Protein AF-A0A957P6B8-F1 (afdb_monomer)

Structure (mmCIF, N/CA/C/O backbone):
data_AF-A0A957P6B8-F1
#
_entry.id   AF-A0A957P6B8-F1
#
loop_
_atom_site.group_PDB
_atom_site.id
_atom_site.type_symbol
_atom_site.label_atom_id
_atom_site.label_alt_id
_atom_site.label_comp_id
_atom_site.label_asym_id
_atom_site.label_entity_id
_atom_site.label_seq_id
_atom_site.pdbx_PDB_ins_code
_atom_site.Cartn_x
_atom_site.Cartn_y
_atom_site.Cartn_z
_atom_site.occupancy
_atom_site.B_iso_or_equiv
_atom_site.auth_seq_id
_atom_site.auth_comp_id
_atom_site.auth_asym_id
_atom_site.auth_atom_id
_atom_site.pdbx_PDB_model_num
ATOM 1 N N . VAL A 1 1 ? 14.918 -15.270 -7.606 1.00 53.50 1 VAL A N 1
ATOM 2 C CA . VAL A 1 1 ? 14.374 -14.343 -8.633 1.00 53.50 1 VAL A CA 1
ATOM 3 C C . VAL A 1 1 ? 13.953 -13.046 -7.949 1.00 53.50 1 VAL A C 1
ATOM 5 O O . VAL A 1 1 ? 13.373 -13.121 -6.872 1.00 53.50 1 VAL A O 1
ATOM 8 N N . ARG A 1 2 ? 14.280 -11.862 -8.487 1.00 85.31 2 ARG A N 1
ATOM 9 C CA . ARG A 1 2 ? 13.809 -10.585 -7.910 1.00 85.31 2 ARG A CA 1
ATOM 10 C C . ARG A 1 2 ? 12.312 -10.440 -8.205 1.00 85.31 2 ARG A C 1
ATOM 12 O O . ARG A 1 2 ? 11.933 -10.491 -9.365 1.00 85.31 2 ARG A O 1
ATOM 19 N N . PHE A 1 3 ? 11.477 -10.299 -7.174 1.00 93.56 3 PHE A N 1
ATOM 20 C CA . PHE A 1 3 ? 10.007 -10.308 -7.285 1.00 93.56 3 PHE A CA 1
ATOM 21 C C . PHE A 1 3 ? 9.458 -9.317 -8.319 1.00 93.56 3 PHE A C 1
ATOM 23 O O . PHE A 1 3 ? 8.671 -9.705 -9.172 1.00 93.56 3 PHE A O 1
ATOM 30 N N . ALA A 1 4 ? 9.948 -8.075 -8.305 1.00 94.50 4 ALA A N 1
ATOM 31 C CA . ALA A 1 4 ? 9.550 -7.031 -9.252 1.00 94.50 4 ALA A CA 1
ATOM 32 C C . ALA A 1 4 ? 9.919 -7.326 -10.720 1.00 94.50 4 ALA A C 1
ATOM 34 O O . ALA A 1 4 ? 9.386 -6.681 -11.615 1.00 94.50 4 ALA A O 1
ATOM 35 N N . ASN A 1 5 ? 10.805 -8.295 -10.974 1.00 93.50 5 ASN A N 1
ATOM 36 C CA . ASN A 1 5 ? 11.233 -8.683 -12.322 1.00 93.50 5 ASN A CA 1
ATOM 37 C C . ASN A 1 5 ? 10.446 -9.881 -12.867 1.00 93.50 5 ASN A C 1
ATOM 39 O O . ASN A 1 5 ? 10.787 -10.395 -13.930 1.00 93.50 5 ASN A O 1
ATOM 43 N N . LEU A 1 6 ? 9.438 -10.376 -12.141 1.00 92.88 6 LEU A N 1
ATOM 44 C CA . LEU A 1 6 ? 8.558 -11.408 -12.680 1.00 92.88 6 LEU A CA 1
ATOM 45 C C . LEU A 1 6 ? 7.740 -10.812 -13.841 1.00 92.88 6 LEU A C 1
ATOM 47 O O . LEU A 1 6 ? 7.113 -9.769 -13.644 1.00 92.88 6 LEU A O 1
ATOM 51 N N . PRO A 1 7 ? 7.681 -11.462 -15.021 1.00 91.94 7 PRO A N 1
ATOM 52 C CA . PRO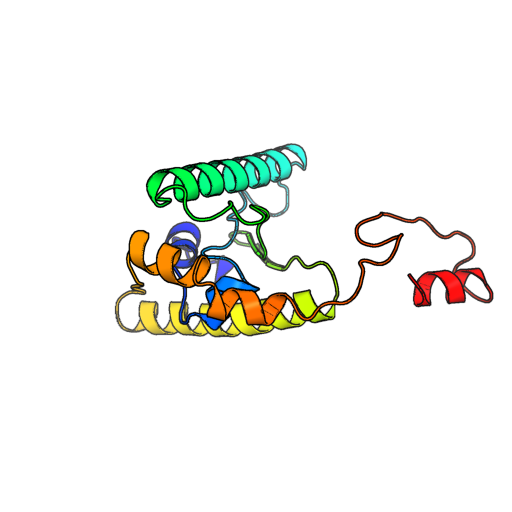 A 1 7 ? 6.908 -10.955 -16.162 1.00 91.94 7 PRO A CA 1
ATOM 53 C C . PRO A 1 7 ? 5.425 -10.733 -15.841 1.00 91.94 7 PRO A C 1
ATOM 55 O O . PRO A 1 7 ? 4.788 -9.845 -16.391 1.00 91.94 7 PRO A O 1
ATOM 58 N N . ASN A 1 8 ? 4.885 -11.525 -14.915 1.00 93.50 8 ASN A N 1
ATOM 59 C CA . ASN A 1 8 ? 3.509 -11.463 -14.440 1.00 93.50 8 ASN A CA 1
ATOM 60 C C . ASN A 1 8 ? 3.381 -10.836 -13.040 1.00 93.50 8 ASN A C 1
ATOM 62 O O . ASN A 1 8 ? 2.398 -11.112 -12.354 1.00 93.50 8 ASN A O 1
ATOM 66 N N . VAL A 1 9 ? 4.349 -10.017 -12.588 1.00 94.81 9 VAL A N 1
ATOM 67 C CA . VAL A 1 9 ? 4.347 -9.468 -11.216 1.00 94.81 9 VAL A CA 1
ATOM 68 C C . VAL A 1 9 ? 3.056 -8.717 -10.885 1.00 94.81 9 VAL A C 1
ATOM 70 O O . VAL A 1 9 ? 2.539 -8.872 -9.784 1.00 94.81 9 VAL A O 1
ATOM 73 N N . ALA A 1 10 ? 2.511 -7.959 -11.841 1.00 94.44 10 ALA A N 1
ATOM 74 C CA . ALA A 1 10 ? 1.276 -7.201 -11.658 1.00 94.44 10 ALA A CA 1
ATOM 75 C C . ALA A 1 10 ? 0.084 -8.108 -11.313 1.00 94.44 10 ALA A C 1
ATOM 77 O O . ALA A 1 10 ? -0.696 -7.785 -10.423 1.00 94.44 10 ALA A O 1
ATOM 78 N N . ASP A 1 11 ? -0.017 -9.268 -11.963 1.00 94.94 11 ASP A N 1
ATOM 79 C CA . ASP A 1 11 ? -1.046 -10.267 -11.680 1.00 94.94 11 ASP A CA 1
ATOM 80 C C . ASP A 1 11 ? -0.765 -10.970 -10.345 1.00 94.94 11 ASP A C 1
ATOM 82 O O . ASP A 1 11 ? -1.565 -10.876 -9.421 1.00 94.94 11 ASP A O 1
ATOM 86 N N . VAL A 1 12 ? 0.399 -11.611 -10.172 1.00 95.12 12 VAL A N 1
ATOM 87 C CA . VAL A 1 12 ? 0.645 -12.424 -8.962 1.00 95.12 12 VAL A CA 1
ATOM 88 C C . VAL A 1 12 ? 0.645 -11.605 -7.672 1.00 95.12 12 VAL A C 1
ATOM 90 O O . VAL A 1 12 ? 0.235 -12.121 -6.634 1.00 95.12 12 VAL A O 1
ATOM 93 N N . ALA A 1 13 ? 1.068 -10.339 -7.720 1.00 94.69 13 ALA A N 1
ATOM 94 C CA . ALA A 1 13 ? 1.080 -9.458 -6.558 1.00 94.69 13 ALA A CA 1
ATOM 95 C C . ALA A 1 13 ? -0.325 -9.004 -6.135 1.00 94.69 13 ALA A C 1
ATOM 97 O O . ALA A 1 13 ? -0.506 -8.628 -4.980 1.00 94.69 13 ALA A O 1
ATOM 98 N N . THR A 1 14 ? -1.305 -9.032 -7.044 1.00 95.31 14 THR A N 1
ATOM 99 C CA . THR A 1 14 ? -2.654 -8.488 -6.818 1.00 95.31 14 THR A CA 1
ATOM 100 C C . THR A 1 14 ? -3.727 -9.558 -6.617 1.00 95.31 14 THR A C 1
ATOM 102 O O . THR A 1 14 ? -4.897 -9.223 -6.463 1.00 95.31 14 THR A O 1
ATOM 105 N N . ARG A 1 15 ? -3.357 -10.844 -6.541 1.00 93.12 15 ARG A N 1
ATOM 106 C CA . ARG A 1 15 ? -4.328 -11.922 -6.276 1.00 93.12 15 ARG A CA 1
ATOM 107 C C . ARG A 1 15 ? -4.899 -11.875 -4.854 1.00 93.12 15 ARG A C 1
ATOM 109 O O . ARG A 1 15 ? -6.080 -12.136 -4.676 1.00 93.12 15 ARG A O 1
ATOM 116 N N . GLY A 1 16 ? -4.094 -11.496 -3.858 1.00 88.69 16 GLY A N 1
ATOM 117 C CA . GLY A 1 16 ? -4.530 -11.388 -2.462 1.00 88.69 16 GLY A CA 1
ATOM 118 C C . GLY A 1 16 ? -3.399 -11.634 -1.460 1.00 88.69 16 GLY A C 1
ATOM 119 O O . GLY A 1 16 ? -2.219 -11.521 -1.798 1.00 88.69 16 GLY A O 1
ATOM 120 N N . LEU A 1 17 ? -3.764 -11.987 -0.224 1.00 87.06 17 LEU A N 1
ATOM 121 C CA . LEU A 1 17 ? -2.867 -12.013 0.939 1.00 87.06 17 LEU A CA 1
ATOM 122 C C . LEU A 1 17 ? -2.803 -13.381 1.622 1.00 87.06 17 LEU A C 1
ATOM 124 O O . LEU A 1 17 ? -3.613 -14.263 1.354 1.00 87.06 17 LEU A O 1
ATOM 128 N N . LEU A 1 18 ? -1.845 -13.522 2.545 1.00 88.62 18 LEU A N 1
ATOM 129 C CA . LEU A 1 18 ? -1.596 -14.757 3.289 1.00 88.62 18 LEU A CA 1
ATOM 130 C C . LEU A 1 18 ? -2.513 -14.929 4.516 1.00 88.62 18 LEU A C 1
ATOM 132 O O . LEU A 1 18 ? -3.005 -16.026 4.755 1.00 88.62 18 LEU A O 1
ATOM 136 N N . THR A 1 19 ? -2.708 -13.882 5.330 1.00 86.31 19 THR A N 1
ATOM 137 C CA . THR A 1 19 ? -3.470 -13.970 6.596 1.00 86.31 19 THR A CA 1
ATOM 138 C C . THR A 1 19 ? -4.256 -12.685 6.899 1.00 86.31 19 THR A C 1
ATOM 140 O O . THR A 1 19 ? -3.933 -11.637 6.337 1.00 86.31 19 THR A O 1
ATOM 143 N N . PRO A 1 20 ? -5.229 -12.715 7.834 1.00 83.12 20 PRO A N 1
ATOM 144 C CA . PRO A 1 20 ? -5.932 -11.515 8.299 1.00 83.12 20 PRO A CA 1
ATOM 145 C C . PRO A 1 20 ? -5.027 -10.374 8.779 1.00 83.12 20 PRO A C 1
ATOM 147 O O . PRO A 1 20 ? -5.239 -9.224 8.410 1.00 83.12 20 PRO A O 1
ATOM 150 N N . ASP A 1 21 ? -3.949 -10.676 9.508 1.00 81.31 21 ASP A N 1
ATOM 151 C CA . ASP A 1 21 ? -3.028 -9.632 9.986 1.00 81.31 21 ASP A CA 1
ATOM 152 C C . ASP A 1 21 ? -2.342 -8.894 8.819 1.00 81.31 21 ASP A C 1
ATOM 154 O O . ASP A 1 21 ? -2.022 -7.710 8.917 1.00 81.31 21 ASP A O 1
ATOM 158 N N . HIS A 1 22 ? -2.189 -9.557 7.664 1.00 88.75 22 HIS A N 1
ATOM 159 C CA . HIS A 1 22 ? -1.667 -8.906 6.468 1.00 88.75 22 HIS A CA 1
ATOM 160 C C . HIS A 1 22 ? -2.647 -7.848 5.943 1.00 88.75 22 HIS A C 1
ATOM 162 O O . HIS A 1 22 ? -2.215 -6.739 5.629 1.00 88.75 22 HIS A O 1
ATOM 168 N N . VAL A 1 23 ? -3.957 -8.130 5.892 1.00 88.62 23 VAL A N 1
ATOM 169 C CA . VAL A 1 23 ? -4.918 -7.209 5.251 1.00 88.62 23 VAL A CA 1
ATOM 170 C C . VAL A 1 23 ? -5.034 -5.895 6.005 1.00 88.62 23 VAL A C 1
ATOM 172 O O . VAL A 1 23 ? -4.989 -4.832 5.389 1.00 88.62 23 VAL A O 1
ATOM 175 N N . ILE A 1 24 ? -5.041 -5.940 7.337 1.00 87.81 24 ILE A N 1
ATOM 176 C CA . ILE A 1 24 ? -5.143 -4.721 8.145 1.00 87.81 24 ILE A CA 1
ATOM 177 C C . ILE A 1 24 ? -3.877 -3.861 8.135 1.00 87.81 24 ILE A C 1
ATOM 179 O O . ILE A 1 24 ? -3.943 -2.670 8.435 1.00 87.81 24 ILE A O 1
ATOM 183 N N . ARG A 1 25 ? -2.711 -4.425 7.798 1.00 90.19 25 ARG A N 1
ATOM 184 C CA . ARG A 1 25 ? -1.445 -3.674 7.766 1.00 90.19 25 ARG A CA 1
ATOM 185 C C . ARG A 1 25 ? -1.068 -3.215 6.368 1.00 90.19 25 ARG A C 1
ATOM 187 O O . ARG A 1 25 ? -0.633 -2.077 6.208 1.00 90.19 25 ARG A O 1
ATOM 194 N N . THR A 1 26 ? -1.205 -4.082 5.369 1.00 93.25 26 THR A N 1
ATOM 195 C CA . THR A 1 26 ? -0.734 -3.824 4.000 1.00 93.25 26 THR A CA 1
ATOM 196 C C . THR A 1 26 ? -1.853 -3.500 3.016 1.00 93.25 26 THR A C 1
ATOM 198 O O . THR A 1 26 ? -1.551 -3.146 1.877 1.00 93.25 26 THR A O 1
ATOM 201 N N . GLY A 1 27 ? -3.120 -3.600 3.430 1.00 91.88 27 GLY A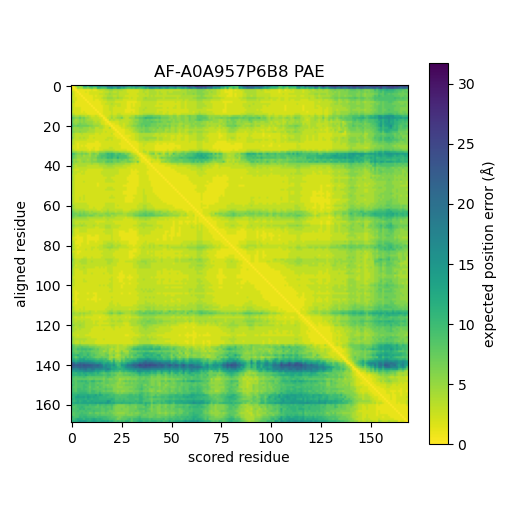 N 1
ATOM 202 C CA . GLY A 1 27 ? -4.259 -3.595 2.512 1.00 91.88 27 GLY A CA 1
ATOM 203 C C . GLY A 1 27 ? -4.303 -4.864 1.658 1.00 91.88 27 GLY A C 1
ATOM 204 O O . GLY A 1 27 ? -3.343 -5.638 1.634 1.00 91.88 27 GLY A O 1
ATOM 205 N N . ARG A 1 28 ? -5.420 -5.074 0.948 1.00 92.38 28 ARG A N 1
ATOM 206 C CA . ARG A 1 28 ? -5.683 -6.295 0.162 1.00 92.38 28 ARG A CA 1
ATOM 207 C C . ARG A 1 28 ? -4.670 -6.578 -0.955 1.00 92.38 28 ARG A C 1
ATOM 209 O O . ARG A 1 28 ? -4.398 -7.738 -1.240 1.00 92.38 28 ARG A O 1
ATOM 216 N N . ILE A 1 29 ? -4.138 -5.536 -1.598 1.00 95.25 29 ILE A N 1
ATOM 217 C CA . ILE A 1 29 ? -3.192 -5.628 -2.721 1.00 95.25 29 ILE A CA 1
ATOM 218 C C . ILE A 1 29 ? -2.246 -4.415 -2.724 1.00 95.25 29 ILE A C 1
ATOM 220 O O . ILE A 1 29 ? -2.618 -3.360 -2.201 1.00 95.25 29 ILE A O 1
ATOM 224 N N . PRO A 1 30 ? -1.051 -4.522 -3.331 1.00 96.81 30 PRO A N 1
ATOM 225 C CA . PRO A 1 30 ? -0.218 -3.361 -3.617 1.00 96.81 30 PRO A CA 1
ATOM 226 C C . PRO A 1 30 ? -0.797 -2.492 -4.733 1.00 96.81 30 PRO A C 1
ATOM 228 O O . PRO A 1 30 ? -1.513 -2.973 -5.612 1.00 96.81 30 PRO A O 1
ATOM 231 N N . LEU A 1 31 ? -0.369 -1.231 -4.760 1.00 97.88 31 LEU A N 1
ATOM 232 C CA . LEU A 1 31 ? -0.366 -0.439 -5.988 1.00 97.88 31 LEU A CA 1
ATOM 233 C C . LEU A 1 31 ? 0.636 -1.046 -6.984 1.00 97.88 31 LEU A C 1
ATOM 235 O O . LEU A 1 31 ? 1.747 -1.407 -6.601 1.00 97.88 31 LEU A O 1
ATOM 239 N N . VAL A 1 32 ? 0.282 -1.124 -8.263 1.00 97.19 32 VAL A N 1
ATOM 240 C CA . VAL A 1 32 ? 1.225 -1.465 -9.336 1.00 97.19 32 VAL A CA 1
ATOM 241 C C . VAL A 1 32 ? 1.475 -0.200 -10.146 1.00 97.19 32 VAL A C 1
ATOM 243 O O . VAL A 1 32 ? 0.527 0.356 -10.689 1.00 97.19 32 VAL A O 1
ATOM 246 N N . LEU A 1 33 ? 2.726 0.264 -10.189 1.00 96.19 33 LEU A N 1
ATOM 247 C CA . LEU A 1 33 ? 3.100 1.460 -10.951 1.00 96.19 33 LEU A CA 1
ATOM 248 C C . LEU A 1 33 ? 3.245 1.147 -12.444 1.00 96.19 33 LEU A C 1
ATOM 250 O O . LEU A 1 33 ? 3.821 0.122 -12.824 1.00 96.19 33 LEU A O 1
ATOM 254 N N . SER A 1 34 ? 2.753 2.061 -13.275 1.00 91.44 34 SER A N 1
ATOM 255 C CA . SER A 1 34 ? 2.748 1.977 -14.732 1.00 91.44 34 SER A CA 1
ATOM 256 C C . SER A 1 34 ? 4.046 2.540 -15.315 1.00 91.44 34 SER A C 1
ATOM 258 O O . SER A 1 34 ? 4.172 3.739 -15.534 1.00 91.44 34 SER A O 1
ATOM 260 N N . GLY A 1 35 ? 5.020 1.681 -15.614 1.00 84.69 35 GLY A N 1
ATOM 261 C CA . GLY A 1 35 ? 6.262 2.074 -16.296 1.00 84.69 35 GLY A CA 1
ATOM 262 C C . GLY A 1 35 ? 7.531 1.790 -15.496 1.00 84.69 35 GLY A C 1
ATOM 263 O O . GLY A 1 35 ? 7.502 1.133 -14.455 1.00 84.69 35 GLY A O 1
ATOM 264 N N . ASP A 1 36 ? 8.667 2.254 -16.015 1.00 84.19 36 ASP A N 1
ATOM 265 C CA . ASP A 1 36 ? 9.985 2.086 -15.394 1.00 84.19 36 ASP A CA 1
ATOM 266 C C . ASP A 1 36 ? 10.340 3.263 -14.468 1.00 84.19 36 ASP A C 1
ATOM 268 O O . ASP A 1 36 ? 9.500 4.110 -14.173 1.00 84.19 36 ASP A O 1
ATOM 272 N N . THR A 1 37 ? 11.589 3.327 -13.995 1.00 81.31 37 THR A N 1
ATOM 273 C CA . THR A 1 37 ? 12.079 4.363 -13.068 1.00 81.31 37 THR A CA 1
ATOM 274 C C . THR A 1 37 ? 12.076 5.792 -13.619 1.00 81.31 37 THR A C 1
ATOM 276 O O . THR A 1 37 ? 12.388 6.718 -12.874 1.00 81.31 37 THR A O 1
ATOM 279 N N . THR A 1 38 ? 11.748 5.986 -14.897 1.00 87.50 38 THR A N 1
ATOM 280 C CA . THR A 1 38 ? 11.664 7.293 -15.567 1.00 87.50 38 THR A CA 1
ATOM 281 C C . THR A 1 38 ? 10.232 7.826 -15.679 1.00 87.50 38 THR A C 1
A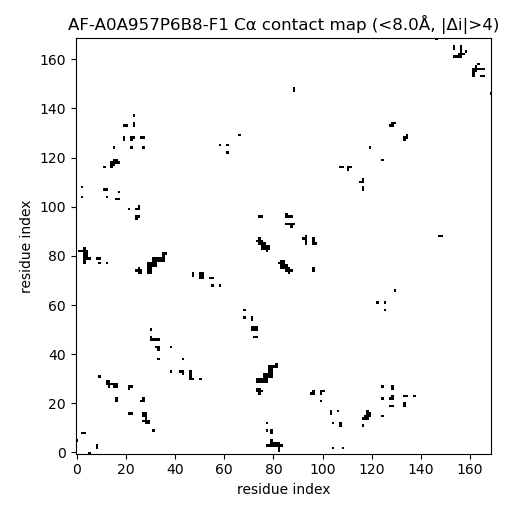TOM 283 O O . THR A 1 38 ? 10.011 8.873 -16.287 1.00 87.50 38 THR A O 1
ATOM 286 N N . ILE A 1 39 ? 9.262 7.126 -15.075 1.00 89.50 39 ILE A N 1
ATOM 287 C CA . ILE A 1 39 ? 7.848 7.508 -15.040 1.00 89.50 39 ILE A CA 1
ATOM 288 C C . ILE A 1 39 ? 7.654 8.980 -14.632 1.00 89.50 39 ILE A C 1
ATOM 290 O O . ILE A 1 39 ? 8.249 9.479 -13.672 1.00 89.50 39 ILE A O 1
ATOM 294 N N . ALA A 1 40 ? 6.793 9.688 -15.362 1.00 93.25 40 ALA A N 1
ATOM 295 C CA . ALA A 1 40 ? 6.462 11.070 -15.044 1.00 93.25 40 ALA A CA 1
ATOM 296 C C . ALA A 1 40 ? 5.661 11.149 -13.728 1.00 93.25 40 ALA A C 1
ATOM 298 O O . ALA A 1 40 ? 4.771 10.320 -13.520 1.00 93.25 40 ALA A O 1
ATOM 299 N N . PRO A 1 41 ? 5.872 12.172 -12.877 1.00 93.81 41 PRO A N 1
ATOM 300 C CA . PRO A 1 41 ? 5.095 12.345 -11.646 1.00 93.81 41 PRO A CA 1
ATOM 301 C C . PRO A 1 41 ? 3.575 12.321 -11.864 1.00 93.81 41 PRO A C 1
ATOM 303 O O . PRO A 1 41 ? 2.862 11.654 -11.125 1.00 93.81 41 PRO A O 1
ATOM 306 N N . ALA A 1 42 ? 3.090 12.939 -12.946 1.00 96.00 42 ALA A N 1
ATOM 307 C CA . ALA A 1 42 ? 1.669 12.933 -13.297 1.00 96.00 42 ALA A CA 1
ATOM 308 C C . ALA A 1 42 ? 1.106 11.520 -13.553 1.00 96.00 42 ALA A C 1
ATOM 310 O O . ALA A 1 42 ? -0.071 11.271 -13.302 1.00 96.00 42 ALA A O 1
ATOM 311 N N . GLN A 1 43 ? 1.933 10.587 -14.036 1.00 96.44 43 GLN A N 1
ATOM 312 C CA . GLN A 1 43 ? 1.518 9.196 -14.213 1.00 96.44 43 GLN A CA 1
ATOM 313 C C . GLN A 1 43 ? 1.463 8.456 -12.869 1.00 96.44 43 GLN A C 1
ATOM 315 O O . GLN A 1 43 ? 0.538 7.679 -12.659 1.00 96.44 43 GLN A O 1
ATOM 320 N N . ILE A 1 44 ? 2.381 8.739 -11.935 1.00 95.25 44 ILE A N 1
ATOM 321 C CA . ILE A 1 44 ? 2.289 8.216 -10.560 1.00 95.25 44 ILE A CA 1
ATOM 322 C C . ILE A 1 44 ? 0.981 8.686 -9.911 1.00 95.25 44 ILE A C 1
ATOM 324 O O . ILE A 1 44 ? 0.268 7.879 -9.318 1.00 95.25 44 ILE A O 1
ATOM 328 N N . ASP A 1 45 ? 0.638 9.968 -10.058 1.00 96.19 45 ASP A N 1
ATOM 329 C CA . ASP A 1 45 ? -0.612 10.522 -9.527 1.00 96.19 45 ASP A CA 1
ATOM 330 C C . ASP A 1 45 ? -1.841 9.834 -10.140 1.00 96.19 45 ASP A C 1
ATOM 332 O O . ASP A 1 45 ? -2.785 9.489 -9.425 1.00 96.19 45 ASP A O 1
ATOM 336 N N . ALA A 1 46 ? -1.814 9.575 -11.452 1.00 97.75 46 ALA A N 1
ATOM 337 C CA . ALA A 1 46 ? -2.868 8.839 -12.142 1.00 97.75 46 ALA A CA 1
ATOM 338 C C . ALA A 1 46 ? -2.993 7.389 -11.642 1.00 97.75 46 ALA A C 1
ATOM 340 O O . ALA A 1 46 ? -4.107 6.932 -11.386 1.00 97.75 46 ALA A O 1
ATOM 341 N N . ASP A 1 47 ? -1.877 6.682 -11.442 1.00 97.56 47 ASP A N 1
ATOM 342 C CA . ASP A 1 47 ? -1.865 5.311 -10.918 1.00 97.56 47 ASP A CA 1
ATOM 343 C C . ASP A 1 47 ? -2.421 5.252 -9.483 1.00 97.56 47 ASP A C 1
ATOM 345 O O . ASP A 1 47 ? -3.220 4.373 -9.145 1.00 97.56 47 ASP A O 1
ATOM 349 N N . VAL A 1 48 ? -2.047 6.216 -8.632 1.00 97.44 48 VAL A N 1
ATOM 350 C CA . VAL A 1 48 ? -2.570 6.343 -7.261 1.00 97.44 48 VAL A CA 1
ATOM 351 C C . VAL A 1 48 ? -4.071 6.645 -7.273 1.00 97.44 48 VAL A C 1
ATOM 353 O O . VAL A 1 48 ? -4.827 6.031 -6.515 1.00 97.44 48 VAL A O 1
ATOM 356 N N . ALA A 1 49 ? -4.527 7.546 -8.146 1.00 98.19 49 ALA A N 1
ATOM 357 C CA . ALA A 1 49 ? -5.946 7.859 -8.293 1.00 98.19 49 ALA A CA 1
ATOM 358 C C . ALA A 1 49 ? -6.749 6.647 -8.791 1.00 98.19 49 ALA A C 1
ATOM 360 O O . ALA A 1 49 ? -7.812 6.346 -8.244 1.00 98.19 49 ALA A O 1
ATOM 361 N N . ALA A 1 50 ? -6.225 5.911 -9.775 1.00 98.31 50 ALA A N 1
ATOM 362 C CA . ALA A 1 50 ? -6.838 4.691 -10.287 1.00 98.31 50 ALA A CA 1
ATOM 363 C C . ALA A 1 50 ? -6.930 3.602 -9.206 1.00 98.31 50 ALA A C 1
ATOM 365 O O . ALA A 1 50 ? -7.964 2.944 -9.080 1.00 98.31 50 ALA A O 1
ATOM 366 N N . PHE A 1 51 ? -5.896 3.448 -8.373 1.00 98.25 51 PHE A N 1
ATOM 367 C CA . PHE A 1 51 ? -5.927 2.537 -7.227 1.00 98.25 51 PHE A CA 1
ATOM 368 C C . PHE A 1 51 ? -7.041 2.897 -6.238 1.00 98.25 51 PHE A C 1
ATOM 370 O O . PHE A 1 51 ? -7.815 2.024 -5.841 1.00 98.25 51 PHE A O 1
ATOM 377 N N . ALA A 1 52 ? -7.160 4.178 -5.877 1.00 98.19 52 ALA A N 1
ATOM 378 C CA . ALA A 1 52 ? -8.198 4.644 -4.963 1.00 98.19 52 ALA A CA 1
ATOM 379 C C . ALA A 1 52 ? -9.611 4.433 -5.540 1.00 98.19 52 ALA A C 1
ATOM 381 O O . ALA A 1 52 ? -10.504 3.967 -4.833 1.00 98.19 52 ALA A O 1
ATOM 382 N N . GLN A 1 53 ? -9.807 4.699 -6.836 1.00 98.50 53 GLN A N 1
ATOM 383 C CA . GLN A 1 53 ? -11.074 4.439 -7.530 1.00 98.50 53 GLN A CA 1
ATOM 384 C C . GLN A 1 53 ? -11.412 2.943 -7.567 1.00 98.50 53 GLN A C 1
ATOM 386 O O . GLN A 1 53 ? -12.546 2.556 -7.287 1.00 98.50 53 GLN A O 1
ATOM 391 N N . ALA A 1 54 ? -10.431 2.084 -7.857 1.00 98.06 54 ALA A N 1
ATOM 392 C CA . ALA A 1 54 ? -10.616 0.637 -7.850 1.00 98.06 54 ALA A CA 1
ATOM 393 C C . ALA A 1 54 ? -10.948 0.105 -6.446 1.00 98.06 54 ALA A C 1
ATOM 395 O O . ALA A 1 54 ? -11.740 -0.831 -6.318 1.00 98.06 54 ALA A O 1
ATOM 396 N N . TYR A 1 55 ? -10.369 0.697 -5.396 1.00 97.69 55 TYR A N 1
ATOM 397 C CA . TYR A 1 55 ? -10.711 0.381 -4.011 1.00 97.69 55 TYR A CA 1
ATOM 398 C C . TYR A 1 55 ? -12.147 0.789 -3.671 1.00 97.69 55 TYR A C 1
ATOM 400 O O . TYR A 1 55 ? -12.887 -0.029 -3.130 1.00 97.69 55 TYR A O 1
ATOM 408 N N . ALA A 1 56 ? -12.570 1.999 -4.050 1.00 98.19 56 ALA A N 1
ATOM 409 C CA . ALA A 1 56 ? -13.947 2.449 -3.855 1.00 98.19 56 ALA A CA 1
ATOM 410 C C . ALA A 1 56 ? -14.947 1.540 -4.585 1.00 98.19 56 ALA A C 1
ATOM 412 O O . ALA A 1 56 ? -15.910 1.073 -3.990 1.00 98.19 56 ALA A O 1
ATOM 413 N N . ALA A 1 57 ? -14.670 1.182 -5.842 1.00 98.38 57 ALA A N 1
ATOM 414 C CA . ALA A 1 57 ? -15.505 0.243 -6.586 1.00 98.38 57 ALA A CA 1
ATOM 415 C C . ALA A 1 57 ? -15.557 -1.151 -5.932 1.00 98.38 57 ALA A C 1
ATOM 417 O O . ALA A 1 57 ? -16.601 -1.797 -5.945 1.00 98.38 57 ALA A O 1
ATOM 418 N N . TYR A 1 58 ? -14.443 -1.634 -5.373 1.00 97.38 58 TYR A N 1
ATOM 419 C CA . TYR A 1 58 ? -14.402 -2.875 -4.591 1.00 97.38 58 TYR A CA 1
ATOM 420 C C . TYR A 1 58 ? -15.264 -2.784 -3.329 1.00 97.38 58 TYR A C 1
ATOM 422 O O . TYR A 1 58 ? -16.009 -3.719 -3.038 1.00 97.38 58 TYR A O 1
ATOM 430 N N . PHE A 1 59 ? -15.208 -1.658 -2.618 1.00 97.69 59 PHE A N 1
ATOM 431 C CA . PHE A 1 59 ? -16.034 -1.427 -1.442 1.00 97.69 59 PHE A CA 1
ATOM 432 C C . PHE A 1 59 ? -17.527 -1.453 -1.786 1.00 97.69 59 PHE A C 1
ATOM 434 O O . PHE A 1 59 ? -18.272 -2.224 -1.184 1.00 97.69 59 PHE A O 1
ATOM 441 N N . GLU A 1 60 ? -17.945 -0.705 -2.809 1.00 98.06 60 GLU A N 1
ATOM 442 C CA . GLU A 1 60 ? -19.348 -0.642 -3.244 1.00 98.06 60 GLU A CA 1
ATOM 443 C C . GLU A 1 60 ? -19.895 -2.005 -3.694 1.00 98.06 60 GLU A C 1
ATOM 445 O O . GLU A 1 60 ? -21.045 -2.334 -3.419 1.00 98.06 60 GLU A O 1
ATOM 450 N N . ARG A 1 61 ? -19.073 -2.844 -4.342 1.00 98.00 61 ARG A N 1
ATOM 451 C CA . ARG A 1 61 ? -19.490 -4.199 -4.747 1.00 98.00 61 ARG A CA 1
ATOM 452 C C . ARG A 1 61 ? -19.743 -5.150 -3.576 1.00 98.00 61 ARG A C 1
ATOM 454 O O . ARG A 1 61 ? -20.461 -6.130 -3.759 1.00 98.00 61 ARG A O 1
ATOM 461 N N . ASN A 1 62 ? -19.116 -4.918 -2.422 1.00 97.50 62 ASN A N 1
ATOM 462 C CA . ASN A 1 62 ? -19.081 -5.887 -1.322 1.00 97.50 62 ASN A CA 1
ATOM 463 C C . ASN A 1 62 ? -19.786 -5.410 -0.048 1.00 97.50 62 ASN A C 1
ATOM 465 O O . ASN A 1 62 ? -20.135 -6.241 0.792 1.00 97.50 62 ASN A O 1
ATOM 469 N N . THR A 1 63 ? -19.982 -4.103 0.122 1.00 96.31 63 THR A N 1
ATOM 470 C CA . THR A 1 63 ? -20.674 -3.550 1.286 1.00 96.31 63 THR A CA 1
ATOM 471 C C . THR A 1 63 ? -22.162 -3.898 1.275 1.00 96.31 63 THR A C 1
ATOM 473 O O . THR A 1 63 ? -22.813 -3.968 0.236 1.00 96.31 63 THR A O 1
ATOM 476 N N . ASN A 1 64 ? -22.722 -4.077 2.466 1.00 94.69 64 ASN A N 1
ATOM 477 C CA . ASN A 1 64 ? -24.161 -4.178 2.717 1.00 94.69 64 ASN A CA 1
ATOM 478 C C . ASN A 1 64 ? -24.719 -2.888 3.360 1.00 94.69 64 ASN A C 1
ATOM 480 O O . ASN A 1 64 ? -25.843 -2.886 3.859 1.00 94.69 64 ASN A O 1
ATOM 484 N N . GLY A 1 65 ? -23.914 -1.818 3.415 1.00 94.06 65 GLY A N 1
ATOM 485 C CA . GLY A 1 65 ? -24.250 -0.549 4.063 1.00 94.06 65 GLY A CA 1
ATOM 486 C C . GLY A 1 65 ? -24.003 -0.497 5.576 1.00 94.06 65 GLY A C 1
ATOM 487 O O . GLY A 1 65 ? -24.227 0.551 6.175 1.00 94.06 65 GLY A O 1
ATOM 488 N N . SER A 1 66 ? -23.527 -1.577 6.213 1.00 92.81 66 SER A N 1
ATOM 489 C CA . SER A 1 66 ? -23.284 -1.608 7.667 1.00 92.81 66 SER A CA 1
ATOM 490 C C . SER A 1 66 ? -21.878 -1.171 8.084 1.00 92.81 66 SER A C 1
ATOM 492 O O . SER A 1 66 ? -21.594 -1.083 9.276 1.00 92.81 66 SER A O 1
ATOM 494 N N . VAL A 1 67 ? -20.982 -0.939 7.125 1.00 93.50 67 VAL A N 1
ATOM 495 C CA . VAL A 1 67 ? -19.582 -0.565 7.360 1.00 93.50 67 VAL A CA 1
ATOM 496 C C . VAL A 1 67 ? -19.226 0.696 6.581 1.00 93.50 67 VAL A C 1
ATOM 498 O O . VAL A 1 67 ? -19.791 0.959 5.522 1.00 93.50 67 VAL A O 1
ATOM 501 N N . THR A 1 68 ? -18.269 1.469 7.093 1.00 93.00 68 THR A N 1
ATOM 502 C CA . THR A 1 68 ? -17.740 2.666 6.424 1.00 93.00 68 THR A CA 1
ATOM 503 C C . THR A 1 68 ? -16.458 2.323 5.686 1.00 93.00 68 THR A C 1
ATOM 505 O O . THR A 1 68 ? -15.600 1.642 6.247 1.00 93.00 68 THR A O 1
ATOM 508 N N . MET A 1 69 ? -16.302 2.837 4.464 1.00 94.81 69 MET A N 1
ATOM 509 C CA . MET A 1 69 ? -15.102 2.627 3.656 1.00 94.81 69 MET A CA 1
ATOM 510 C C . MET A 1 69 ? -13.837 3.062 4.407 1.00 94.81 69 MET A C 1
ATOM 512 O O . MET A 1 69 ? -13.772 4.158 4.972 1.00 94.81 69 MET A O 1
ATOM 516 N N . LEU A 1 70 ? -12.827 2.192 4.403 1.00 92.69 70 LEU A N 1
ATOM 517 C CA . LEU A 1 70 ? -11.511 2.507 4.948 1.00 92.69 70 LEU A CA 1
ATOM 518 C C . LEU A 1 70 ? -10.739 3.467 4.032 1.00 92.69 70 LEU A C 1
ATOM 520 O O . LEU A 1 70 ? -11.103 3.713 2.885 1.00 92.69 70 LEU A O 1
ATOM 524 N N . ASP A 1 71 ? -9.636 4.004 4.554 1.00 91.31 71 ASP A N 1
ATOM 525 C CA . ASP A 1 71 ? -8.690 4.805 3.775 1.00 91.31 71 ASP A CA 1
ATOM 526 C C . ASP A 1 71 ? -8.179 4.021 2.553 1.00 91.31 71 ASP A C 1
ATOM 528 O O . ASP A 1 71 ? -7.493 3.008 2.704 1.00 91.31 71 ASP A O 1
ATOM 532 N N . ALA A 1 72 ? -8.496 4.533 1.361 1.00 95.31 72 ALA A N 1
ATOM 533 C CA . ALA A 1 72 ? -8.204 3.921 0.066 1.00 95.31 72 ALA A CA 1
ATOM 534 C C . ALA A 1 72 ? -6.742 4.096 -0.392 1.00 95.31 72 ALA A C 1
ATOM 536 O O . ALA A 1 72 ? -6.386 3.674 -1.493 1.00 95.31 72 ALA A O 1
ATOM 537 N N . ALA A 1 73 ? -5.886 4.737 0.411 1.00 94.56 73 ALA A N 1
ATOM 538 C CA . ALA A 1 73 ? -4.482 4.914 0.071 1.00 94.56 73 ALA A CA 1
ATOM 539 C C . ALA A 1 73 ? -3.717 3.571 0.068 1.00 94.56 73 ALA A C 1
ATOM 541 O O . ALA A 1 73 ? -3.838 2.781 1.014 1.00 94.56 73 ALA A O 1
ATOM 542 N N . PRO A 1 74 ? -2.855 3.317 -0.936 1.00 96.25 74 PRO A N 1
ATOM 543 C CA . PRO A 1 74 ? -2.024 2.122 -0.951 1.00 96.25 74 PRO A CA 1
ATOM 544 C C . PRO A 1 74 ? -1.032 2.136 0.217 1.00 96.25 74 PRO A C 1
ATOM 546 O O . PRO A 1 74 ? -0.451 3.166 0.562 1.00 96.25 74 PRO A O 1
ATOM 549 N N . ARG A 1 75 ? -0.790 0.968 0.820 1.00 96.25 75 ARG A N 1
ATOM 550 C CA . ARG A 1 75 ? 0.219 0.816 1.889 1.00 96.25 75 ARG A CA 1
ATOM 551 C C . ARG A 1 75 ? 1.596 0.463 1.350 1.00 96.25 75 ARG A C 1
ATOM 553 O O . ARG A 1 75 ? 2.603 0.685 2.013 1.00 96.25 75 ARG A O 1
ATOM 560 N N . TRP A 1 76 ? 1.655 -0.081 0.143 1.00 97.06 76 TRP A N 1
ATOM 561 C CA . TRP A 1 76 ? 2.893 -0.370 -0.560 1.00 97.06 76 TRP A CA 1
ATOM 562 C C . TRP A 1 76 ? 2.632 -0.480 -2.062 1.00 97.06 76 TRP A C 1
ATOM 564 O O . TRP A 1 76 ? 1.488 -0.636 -2.494 1.00 97.06 76 TRP A O 1
ATOM 574 N N . ALA A 1 77 ? 3.699 -0.385 -2.847 1.00 96.94 77 ALA A N 1
ATOM 575 C CA . ALA A 1 77 ? 3.666 -0.491 -4.293 1.00 96.94 77 ALA A CA 1
ATOM 576 C C . ALA A 1 77 ? 4.695 -1.497 -4.811 1.00 96.94 77 ALA A C 1
ATOM 578 O O . ALA A 1 77 ? 5.786 -1.651 -4.249 1.00 96.94 77 ALA A O 1
ATOM 579 N N . VAL A 1 78 ? 4.355 -2.139 -5.922 1.00 96.31 78 VAL A N 1
ATOM 580 C CA . VAL A 1 78 ? 5.284 -2.838 -6.803 1.00 96.31 78 VAL A CA 1
ATOM 581 C C . VAL A 1 78 ? 5.618 -1.905 -7.957 1.00 96.31 78 VAL A C 1
ATOM 583 O O . VAL A 1 78 ? 4.725 -1.387 -8.623 1.00 96.31 78 VAL A O 1
ATOM 586 N N . TRP A 1 79 ? 6.911 -1.729 -8.202 1.00 94.94 79 TRP A N 1
ATOM 587 C CA . TRP A 1 79 ? 7.429 -1.039 -9.372 1.00 94.94 79 TRP A CA 1
ATOM 588 C C . TRP A 1 79 ? 8.094 -2.077 -10.275 1.00 94.94 79 TRP A C 1
ATOM 590 O O . TRP A 1 79 ? 9.214 -2.509 -9.966 1.00 94.94 79 TRP A O 1
AT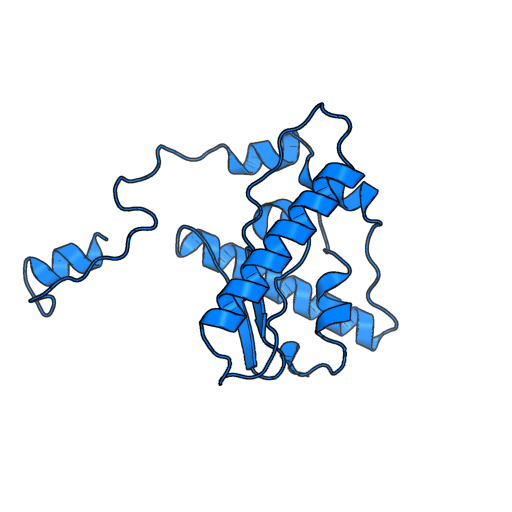OM 600 N N . PRO A 1 80 ? 7.409 -2.540 -11.337 1.00 93.38 80 PRO A N 1
ATOM 601 C CA . PRO A 1 80 ? 7.943 -3.558 -12.234 1.00 93.38 80 PRO A CA 1
ATOM 602 C C . PRO A 1 80 ? 9.352 -3.200 -12.726 1.00 93.38 80 PRO A C 1
ATOM 604 O O . PRO A 1 80 ? 9.626 -2.061 -13.089 1.00 93.38 80 PRO A O 1
ATOM 607 N N . GLY A 1 81 ? 10.277 -4.158 -12.670 1.00 91.50 81 GLY A N 1
ATOM 608 C CA . GLY A 1 81 ? 11.682 -3.964 -13.050 1.00 91.50 81 GLY A CA 1
ATOM 609 C C . GLY A 1 81 ? 12.563 -3.238 -12.020 1.00 91.50 81 GLY A C 1
ATOM 610 O O . GLY A 1 81 ? 13.782 -3.406 -12.044 1.00 91.50 81 GLY A O 1
ATOM 611 N N . ALA A 1 82 ? 11.979 -2.476 -11.089 1.00 92.06 82 ALA A N 1
ATOM 612 C CA . ALA A 1 82 ? 12.726 -1.624 -10.160 1.00 92.06 82 ALA A CA 1
ATOM 613 C C . ALA A 1 82 ? 12.729 -2.150 -8.717 1.00 92.06 82 ALA A C 1
ATOM 615 O O . ALA A 1 82 ? 13.778 -2.214 -8.073 1.00 92.06 82 ALA A O 1
ATOM 616 N N . GLY A 1 83 ? 11.571 -2.556 -8.187 1.00 93.81 83 GLY A N 1
ATOM 617 C CA . GLY A 1 83 ? 11.473 -3.023 -6.806 1.00 93.81 83 GLY A CA 1
ATOM 618 C C . GLY A 1 83 ? 10.099 -2.838 -6.173 1.00 93.81 83 GLY A C 1
ATOM 619 O O . GLY A 1 83 ? 9.064 -3.002 -6.810 1.00 93.81 83 GLY A O 1
ATOM 620 N N . THR A 1 84 ? 10.093 -2.541 -4.873 1.00 95.38 84 THR A N 1
ATOM 621 C CA . THR A 1 84 ? 8.868 -2.293 -4.099 1.00 95.38 84 THR A CA 1
ATOM 622 C C . THR A 1 84 ? 9.071 -1.112 -3.166 1.00 95.38 84 THR A C 1
ATOM 624 O O . THR A 1 84 ? 10.153 -0.993 -2.588 1.00 95.38 84 THR A O 1
ATOM 627 N N . VAL A 1 85 ? 8.022 -0.332 -2.935 1.00 94.81 85 VAL A N 1
ATOM 628 C CA . VAL A 1 85 ? 8.021 0.836 -2.043 1.00 94.81 85 VAL A CA 1
ATOM 629 C C . VAL A 1 85 ? 6.968 0.627 -0.957 1.00 94.81 85 VAL A C 1
ATOM 631 O O . VAL A 1 85 ? 5.936 0.031 -1.235 1.00 94.81 85 VAL A O 1
ATOM 634 N N . ALA A 1 86 ? 7.216 1.063 0.277 1.00 96.56 86 ALA A N 1
ATOM 635 C CA . ALA A 1 86 ? 6.255 0.974 1.379 1.00 96.56 86 ALA A CA 1
ATOM 636 C C . ALA A 1 86 ? 5.924 2.372 1.910 1.00 96.56 86 ALA A C 1
ATOM 638 O O . ALA A 1 86 ? 6.814 3.214 2.025 1.00 96.56 86 ALA A O 1
ATOM 639 N N . PHE A 1 87 ? 4.658 2.592 2.256 1.00 94.56 87 PHE A N 1
ATOM 640 C CA . PHE A 1 87 ? 4.113 3.875 2.685 1.00 94.56 87 PHE A CA 1
ATOM 641 C C . PHE A 1 87 ? 3.463 3.727 4.057 1.00 94.56 87 PHE A C 1
ATOM 643 O O . PHE A 1 87 ? 2.726 2.781 4.318 1.00 94.56 87 PHE A O 1
ATOM 650 N N . GLY A 1 88 ? 3.704 4.677 4.950 1.00 91.00 88 GLY A N 1
ATOM 651 C CA . GLY A 1 88 ? 3.128 4.647 6.286 1.00 91.00 88 GLY A CA 1
ATOM 652 C C . GLY A 1 88 ? 3.287 5.985 6.982 1.00 91.00 88 GLY A C 1
ATOM 653 O O . GLY A 1 88 ? 4.144 6.787 6.626 1.00 91.00 88 GLY A O 1
ATOM 654 N N . ARG A 1 89 ? 2.454 6.222 7.998 1.00 86.69 89 ARG A N 1
ATOM 655 C CA . ARG A 1 89 ? 2.447 7.487 8.753 1.00 86.69 89 ARG A CA 1
ATOM 656 C C . ARG A 1 89 ? 3.677 7.677 9.646 1.00 86.69 89 ARG A C 1
ATOM 658 O O . ARG A 1 89 ? 3.924 8.783 10.110 1.00 86.69 89 ARG A O 1
ATOM 665 N N . THR A 1 90 ? 4.403 6.596 9.931 1.00 87.44 90 THR A N 1
ATOM 666 C CA . THR A 1 90 ? 5.620 6.579 10.750 1.00 87.44 90 THR A CA 1
ATOM 667 C C . THR A 1 90 ? 6.601 5.547 10.201 1.00 87.44 90 THR A C 1
ATOM 669 O O . THR A 1 90 ? 6.193 4.569 9.568 1.00 87.44 90 THR A O 1
ATOM 672 N N . VAL A 1 91 ? 7.891 5.708 10.508 1.00 89.19 91 VAL A N 1
ATOM 673 C CA . VAL A 1 91 ? 8.931 4.717 10.171 1.00 89.19 91 VAL A CA 1
ATOM 674 C C . VAL A 1 91 ? 8.596 3.338 10.754 1.00 89.19 91 VAL A C 1
ATOM 676 O O . VAL A 1 91 ? 8.753 2.326 10.077 1.00 89.19 91 VAL A O 1
ATOM 679 N N . GLY A 1 92 ? 8.057 3.286 11.977 1.00 91.38 92 GLY A N 1
ATOM 680 C CA . GLY A 1 92 ? 7.612 2.034 12.597 1.00 91.38 92 GLY A CA 1
ATOM 681 C C . GLY A 1 92 ? 6.516 1.325 11.794 1.00 91.38 92 GLY A C 1
ATOM 682 O O . GLY A 1 92 ? 6.615 0.125 11.549 1.00 91.38 92 GLY A O 1
ATOM 683 N N . ALA A 1 93 ? 5.508 2.063 11.316 1.00 90.56 93 ALA A N 1
ATOM 684 C CA . ALA A 1 93 ? 4.461 1.501 10.460 1.00 90.56 93 ALA A CA 1
ATOM 685 C C . ALA A 1 93 ? 5.026 0.996 9.120 1.00 90.56 93 ALA A C 1
ATOM 687 O O . ALA A 1 93 ? 4.680 -0.101 8.684 1.00 90.56 93 ALA A O 1
ATOM 688 N N . VAL A 1 94 ? 5.940 1.756 8.504 1.00 94.94 94 VAL A N 1
ATOM 689 C CA . VAL A 1 94 ? 6.630 1.358 7.264 1.00 94.94 94 VAL A CA 1
ATOM 690 C C . VAL A 1 94 ? 7.451 0.081 7.460 1.00 94.94 94 VAL A C 1
ATOM 692 O O . VAL A 1 94 ? 7.447 -0.783 6.585 1.00 94.94 94 VAL A O 1
ATOM 695 N N . ASN A 1 95 ? 8.128 -0.077 8.600 1.00 95.94 95 ASN A N 1
ATOM 696 C CA . ASN A 1 95 ? 8.894 -1.286 8.910 1.00 95.94 95 ASN A CA 1
ATOM 697 C C . ASN A 1 95 ? 7.989 -2.515 9.032 1.00 95.94 95 ASN A C 1
ATOM 699 O O . ASN A 1 95 ? 8.278 -3.536 8.412 1.00 95.94 95 ASN A O 1
ATOM 703 N N . ILE A 1 96 ? 6.853 -2.385 9.724 1.00 93.81 96 ILE A N 1
ATOM 704 C CA . ILE A 1 96 ? 5.855 -3.459 9.837 1.00 93.81 96 ILE A CA 1
ATOM 705 C C . ILE A 1 96 ? 5.335 -3.863 8.452 1.00 93.81 96 ILE A C 1
ATOM 707 O O . ILE A 1 96 ? 5.358 -5.041 8.103 1.00 93.81 96 ILE A O 1
ATOM 711 N N . ILE A 1 97 ? 4.930 -2.888 7.631 1.00 95.19 97 ILE A N 1
ATOM 712 C CA . ILE A 1 97 ? 4.479 -3.136 6.252 1.00 95.19 97 ILE A CA 1
ATOM 713 C C . ILE A 1 97 ? 5.567 -3.850 5.453 1.00 95.19 97 ILE A C 1
ATOM 715 O O . ILE A 1 97 ? 5.293 -4.816 4.745 1.00 95.19 97 ILE A O 1
ATOM 719 N N . ASN A 1 98 ? 6.815 -3.398 5.567 1.00 95.50 98 ASN A N 1
ATOM 720 C CA . ASN A 1 98 ? 7.928 -3.984 4.843 1.00 95.50 98 ASN A CA 1
ATOM 721 C C . ASN A 1 98 ? 8.214 -5.433 5.252 1.00 95.50 98 ASN A C 1
ATOM 723 O O . ASN A 1 98 ? 8.525 -6.241 4.375 1.00 95.50 98 ASN A O 1
ATOM 727 N N . ASP A 1 99 ? 8.114 -5.769 6.535 1.00 95.31 99 ASP A N 1
ATOM 728 C CA . ASP A 1 99 ? 8.327 -7.132 7.027 1.00 95.31 99 ASP A CA 1
ATOM 729 C C . ASP A 1 99 ? 7.229 -8.078 6.546 1.00 95.31 99 ASP A C 1
ATOM 731 O O . ASP A 1 99 ? 7.529 -9.125 5.962 1.00 95.31 99 ASP A O 1
ATOM 735 N N . ILE A 1 100 ? 5.971 -7.652 6.673 1.00 94.69 100 ILE A N 1
ATOM 736 C CA . ILE A 1 100 ? 4.799 -8.390 6.192 1.00 94.69 100 ILE A CA 1
ATOM 737 C C . ILE A 1 100 ? 4.881 -8.596 4.674 1.00 94.69 100 ILE A C 1
ATOM 739 O O . ILE A 1 100 ? 4.782 -9.721 4.175 1.00 94.69 100 ILE A O 1
ATOM 743 N N . LYS A 1 101 ? 5.171 -7.533 3.917 1.00 93.81 101 LYS A N 1
ATOM 744 C CA . LYS A 1 101 ? 5.369 -7.591 2.464 1.00 93.81 101 LYS A CA 1
ATOM 745 C C . LYS A 1 101 ? 6.501 -8.545 2.083 1.00 93.81 101 LYS A C 1
ATOM 747 O O . LYS A 1 101 ? 6.336 -9.367 1.186 1.00 93.81 101 LYS A O 1
ATOM 752 N N . ARG A 1 102 ? 7.668 -8.455 2.733 1.00 94.06 102 ARG A N 1
ATOM 753 C CA . ARG A 1 102 ? 8.818 -9.336 2.445 1.00 94.06 102 ARG A CA 1
ATOM 754 C C . ARG A 1 102 ? 8.480 -10.801 2.692 1.00 94.06 102 ARG A C 1
ATOM 756 O O . ARG A 1 102 ? 8.915 -11.663 1.930 1.00 94.06 102 ARG A O 1
ATOM 763 N N . HIS A 1 103 ? 7.731 -11.091 3.751 1.00 94.06 103 HIS A N 1
ATOM 764 C CA . HIS A 1 103 ? 7.236 -12.436 4.012 1.00 94.06 103 HIS A CA 1
ATOM 765 C C . HIS A 1 103 ? 6.269 -12.903 2.911 1.00 94.06 103 HIS A C 1
ATOM 767 O O . HIS A 1 103 ? 6.500 -13.950 2.311 1.00 94.06 103 HIS A O 1
ATOM 773 N N . THR A 1 104 ? 5.284 -12.075 2.561 1.00 93.38 104 THR A N 1
ATOM 774 C CA . THR A 1 104 ? 4.295 -12.359 1.505 1.00 93.38 104 THR A CA 1
ATOM 775 C C . THR A 1 104 ? 4.949 -12.632 0.155 1.00 93.38 104 THR A C 1
ATOM 777 O O . THR A 1 104 ? 4.640 -13.623 -0.493 1.00 93.38 104 THR A O 1
ATOM 780 N N . ILE A 1 105 ? 5.910 -11.800 -0.254 1.00 94.62 105 ILE A N 1
ATOM 781 C CA . ILE A 1 105 ? 6.655 -11.976 -1.507 1.00 94.62 105 ILE A CA 1
ATOM 782 C C . ILE A 1 105 ? 7.323 -13.352 -1.565 1.00 94.62 105 ILE A C 1
ATOM 784 O O . ILE A 1 105 ? 7.255 -14.020 -2.595 1.00 94.62 105 ILE A O 1
ATOM 788 N N . ARG A 1 106 ? 7.943 -13.796 -0.464 1.00 94.38 106 ARG A N 1
ATOM 789 C CA . ARG A 1 106 ? 8.567 -15.125 -0.402 1.00 94.38 106 ARG A CA 1
ATOM 790 C C . ARG A 1 106 ? 7.531 -16.238 -0.552 1.00 94.38 106 ARG A C 1
ATOM 792 O O . ARG A 1 106 ? 7.794 -17.187 -1.283 1.00 94.38 106 ARG A O 1
ATOM 799 N N . ALA A 1 107 ? 6.365 -16.100 0.078 1.00 93.88 107 ALA A N 1
ATOM 800 C CA . ALA A 1 107 ? 5.272 -17.058 -0.062 1.00 93.88 107 ALA A CA 1
ATOM 801 C C . ALA A 1 107 ? 4.733 -17.115 -1.502 1.00 93.88 107 ALA A C 1
ATOM 803 O O . ALA A 1 107 ? 4.625 -18.205 -2.058 1.00 93.88 107 ALA A O 1
ATOM 804 N N . ILE A 1 108 ? 4.500 -15.961 -2.144 1.00 94.69 108 ILE A N 1
ATOM 805 C CA . ILE A 1 108 ? 4.073 -15.885 -3.552 1.00 94.69 108 ILE A CA 1
ATOM 806 C C . ILE A 1 108 ? 5.087 -16.591 -4.454 1.00 94.69 108 ILE A C 1
ATOM 808 O O . ILE A 1 108 ? 4.713 -17.402 -5.297 1.00 94.69 108 ILE A O 1
ATOM 812 N N . GLN A 1 109 ? 6.379 -16.304 -4.278 1.00 94.31 109 GLN A N 1
ATOM 813 C CA . GLN A 1 109 ? 7.438 -16.903 -5.090 1.00 94.31 109 GLN A CA 1
ATOM 814 C C . GLN A 1 109 ? 7.553 -18.413 -4.881 1.00 94.31 109 GLN A C 1
ATOM 816 O O . GLN A 1 109 ? 7.728 -19.136 -5.858 1.00 94.31 109 GLN A O 1
ATOM 821 N N . ALA A 1 110 ? 7.438 -18.890 -3.639 1.00 94.69 110 ALA A N 1
ATOM 822 C CA . ALA A 1 110 ? 7.452 -20.316 -3.335 1.00 94.69 110 ALA A CA 1
ATOM 823 C C . ALA A 1 110 ? 6.241 -21.031 -3.953 1.00 94.69 110 ALA A C 1
ATOM 825 O O . ALA A 1 110 ? 6.411 -22.037 -4.635 1.00 94.69 110 ALA A O 1
ATOM 826 N N . ALA A 1 111 ? 5.036 -20.475 -3.800 1.00 94.06 111 ALA A N 1
ATOM 827 C CA . ALA A 1 111 ? 3.823 -21.033 -4.391 1.00 94.06 111 ALA A CA 1
ATOM 828 C C . ALA A 1 111 ? 3.890 -21.063 -5.923 1.00 94.06 111 ALA A C 1
ATOM 830 O O . ALA A 1 111 ? 3.533 -22.066 -6.523 1.00 94.06 111 ALA A O 1
ATOM 831 N N . GLN A 1 112 ? 4.398 -20.001 -6.557 1.00 92.06 112 GLN A N 1
ATOM 832 C CA . GLN A 1 112 ? 4.594 -19.950 -8.010 1.00 92.06 112 GLN A CA 1
ATOM 833 C C . GLN A 1 112 ? 5.689 -20.893 -8.525 1.00 92.06 112 GLN A C 1
ATOM 835 O O . GLN A 1 112 ? 5.694 -21.200 -9.713 1.00 92.06 112 GLN A O 1
ATOM 840 N N . ALA A 1 113 ? 6.635 -21.303 -7.676 1.00 92.75 113 ALA A N 1
ATOM 841 C CA . ALA A 1 113 ? 7.657 -22.284 -8.036 1.00 92.75 113 ALA A CA 1
ATOM 842 C C . ALA A 1 113 ? 7.153 -23.729 -7.906 1.00 92.75 113 ALA A C 1
ATOM 844 O O . ALA A 1 113 ? 7.651 -24.601 -8.610 1.00 92.75 113 ALA A O 1
ATOM 845 N N . LEU A 1 114 ? 6.194 -23.974 -7.007 1.00 93.25 114 LEU A N 1
ATOM 846 C CA . LEU A 1 114 ? 5.545 -25.274 -6.847 1.00 93.25 114 LEU A CA 1
ATOM 847 C C . LEU A 1 114 ? 4.426 -25.453 -7.877 1.00 93.25 114 LEU A C 1
ATOM 849 O O . LEU A 1 114 ? 4.463 -26.384 -8.670 1.00 93.25 114 LEU A O 1
ATOM 853 N N . GLU A 1 115 ? 3.463 -24.534 -7.880 1.00 92.81 115 GLU A N 1
ATOM 854 C CA . GLU A 1 115 ? 2.323 -24.513 -8.794 1.00 92.81 115 GLU A CA 1
ATOM 855 C C . GLU A 1 115 ? 1.869 -23.061 -9.030 1.00 92.81 115 GLU A C 1
ATOM 857 O O . GLU A 1 115 ? 2.405 -22.339 -9.875 1.00 92.81 115 GLU A O 1
ATOM 862 N N . ARG A 1 116 ? 0.869 -22.601 -8.269 1.00 92.81 116 ARG A N 1
ATOM 863 C CA . ARG A 1 116 ? 0.217 -21.309 -8.455 1.00 92.81 116 ARG A CA 1
ATOM 864 C C . ARG A 1 116 ? -0.057 -20.645 -7.114 1.00 92.81 116 ARG A C 1
ATOM 866 O O . ARG A 1 116 ? -0.559 -21.264 -6.184 1.00 92.81 116 ARG A O 1
ATOM 873 N N . TRP A 1 117 ? 0.198 -19.341 -7.043 1.00 94.00 117 TRP A N 1
ATOM 874 C CA . TRP A 1 117 ? -0.298 -18.515 -5.947 1.00 94.00 117 TRP A CA 1
ATOM 875 C C . TRP A 1 117 ? -1.816 -18.337 -6.070 1.00 94.00 117 TRP A C 1
ATOM 877 O O . TRP A 1 117 ? -2.290 -17.730 -7.039 1.00 94.00 117 TRP A O 1
ATOM 887 N N . GLN A 1 118 ? -2.555 -18.868 -5.100 1.00 92.19 118 GLN A N 1
ATOM 888 C CA . GLN A 1 118 ? -4.008 -18.790 -5.005 1.00 92.19 118 GLN A CA 1
ATOM 889 C C . GLN A 1 118 ? -4.406 -18.268 -3.626 1.00 92.19 118 GLN A C 1
ATOM 891 O O . GLN A 1 118 ? -3.787 -18.598 -2.617 1.00 92.19 118 GLN A O 1
ATOM 896 N N . THR A 1 119 ? -5.432 -17.430 -3.606 1.00 91.50 119 THR A N 1
ATOM 897 C CA . THR A 1 119 ? -5.901 -16.700 -2.429 1.00 91.50 119 THR A CA 1
ATOM 898 C C . THR A 1 119 ? -7.416 -16.814 -2.326 1.00 91.50 119 THR A C 1
ATOM 900 O O . THR A 1 119 ? -8.069 -17.346 -3.227 1.00 91.50 119 THR A O 1
ATOM 903 N N . LEU A 1 120 ? -7.961 -16.311 -1.221 1.00 92.75 120 LEU A N 1
ATOM 904 C CA . LEU A 1 120 ? -9.401 -16.197 -1.009 1.00 92.75 120 LEU A CA 1
ATOM 905 C C . LEU A 1 120 ? -10.072 -15.337 -2.092 1.00 92.75 120 LEU A C 1
ATOM 907 O O . LEU A 1 120 ? -9.424 -14.501 -2.731 1.00 92.75 120 LEU A O 1
ATOM 911 N N . GLY A 1 121 ? -11.375 -15.541 -2.278 1.00 93.38 121 GLY A N 1
ATOM 912 C CA . GLY A 1 121 ? -12.191 -14.725 -3.167 1.00 93.38 121 GLY A CA 1
ATOM 913 C C . GLY A 1 121 ? -12.365 -13.294 -2.652 1.00 93.38 121 GLY A C 1
ATOM 914 O O . GLY A 1 121 ? -12.164 -13.004 -1.472 1.00 93.38 121 GLY A O 1
ATOM 915 N N . GLU A 1 122 ? -12.784 -12.389 -3.542 1.00 93.12 122 GLU A N 1
ATOM 916 C CA . GLU A 1 122 ? -12.966 -10.961 -3.227 1.00 93.12 122 GLU A CA 1
ATOM 917 C C . GLU A 1 122 ? -13.853 -10.743 -1.987 1.00 93.12 122 GLU A C 1
ATOM 919 O O . GLU A 1 122 ? -13.489 -9.971 -1.101 1.00 93.12 122 GLU A O 1
ATOM 924 N N . ARG A 1 123 ? -14.967 -11.482 -1.886 1.00 94.88 123 ARG A N 1
ATOM 925 C CA . ARG A 1 123 ? -15.923 -11.367 -0.776 1.00 94.88 123 ARG A CA 1
ATOM 926 C C . ARG A 1 123 ? -15.322 -11.770 0.571 1.00 94.88 123 ARG A C 1
ATOM 928 O O . ARG A 1 123 ? -15.509 -11.069 1.558 1.00 94.88 123 ARG A O 1
ATOM 935 N N . GLU A 1 124 ? -14.582 -12.873 0.606 1.00 94.00 124 GLU A N 1
ATOM 936 C CA . GLU A 1 124 ? -13.934 -13.370 1.824 1.00 94.00 124 GLU A CA 1
ATOM 937 C C . GLU A 1 124 ? -12.825 -12.415 2.286 1.00 94.00 124 GLU A C 1
ATOM 939 O O . GLU A 1 124 ? -12.689 -12.149 3.478 1.00 94.00 124 GLU A O 1
ATOM 944 N N . ILE A 1 125 ? -12.058 -11.847 1.346 1.00 93.62 125 ILE A N 1
ATOM 945 C CA . ILE A 1 125 ? -11.061 -10.810 1.654 1.00 93.62 125 ILE A CA 1
ATOM 946 C C . ILE A 1 125 ? -11.742 -9.575 2.254 1.00 93.62 125 ILE A C 1
ATOM 948 O O . ILE A 1 125 ? -11.242 -9.036 3.244 1.00 93.62 125 ILE A O 1
ATOM 952 N N . PHE A 1 126 ? -12.884 -9.158 1.699 1.00 94.44 126 PHE A N 1
ATOM 953 C CA . PHE A 1 126 ? -13.654 -8.033 2.224 1.00 94.44 126 PHE A CA 1
ATOM 954 C C . PHE A 1 126 ? -14.139 -8.289 3.649 1.00 94.44 126 PHE A C 1
ATOM 956 O O . PHE A 1 126 ? -13.960 -7.434 4.514 1.00 94.44 126 PHE A O 1
ATOM 963 N N . ASP A 1 127 ? -14.693 -9.471 3.918 1.00 93.56 127 ASP A N 1
ATOM 964 C CA . ASP A 1 127 ? -15.173 -9.822 5.257 1.00 93.56 127 ASP A CA 1
ATOM 965 C C . ASP A 1 127 ? -14.050 -9.790 6.299 1.00 93.56 127 ASP A C 1
ATOM 967 O O . ASP A 1 127 ? -14.275 -9.350 7.423 1.00 93.56 127 ASP A O 1
ATOM 971 N N . ILE A 1 128 ? -12.826 -10.172 5.923 1.00 92.25 128 ILE A N 1
ATOM 972 C CA . ILE A 1 128 ? -11.654 -10.084 6.802 1.00 92.25 128 ILE A CA 1
ATOM 973 C C . ILE A 1 128 ? -11.204 -8.626 6.995 1.00 92.25 128 ILE A C 1
ATOM 975 O O . ILE A 1 128 ? -10.923 -8.212 8.120 1.00 92.25 128 ILE A O 1
ATOM 979 N N . GLU A 1 129 ? -11.122 -7.836 5.920 1.00 92.31 129 GLU A N 1
ATOM 980 C CA . GLU A 1 129 ? -10.679 -6.432 5.959 1.00 92.31 129 GLU A CA 1
ATOM 981 C C . GLU A 1 129 ? -11.621 -5.544 6.790 1.00 92.31 129 GLU A C 1
ATOM 983 O O . GLU A 1 129 ? -11.183 -4.646 7.520 1.00 92.31 129 GLU A O 1
ATOM 988 N N . TYR A 1 130 ? -12.920 -5.831 6.719 1.00 92.56 130 TYR A N 1
ATOM 989 C CA . TYR A 1 130 ? -13.973 -5.099 7.418 1.00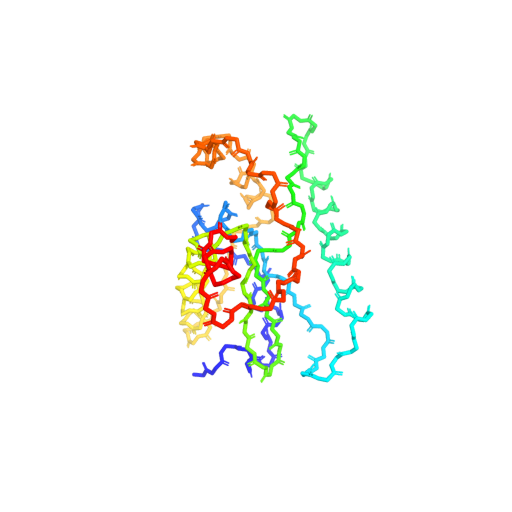 92.56 130 TYR A CA 1
ATOM 990 C C . TYR A 1 130 ? -14.405 -5.751 8.738 1.00 92.56 130 TYR A C 1
ATOM 992 O O . TYR A 1 130 ? -15.333 -5.270 9.389 1.00 92.56 130 TYR A O 1
ATOM 1000 N N . TRP A 1 131 ? -13.702 -6.793 9.193 1.00 89.94 131 TRP A N 1
ATOM 1001 C CA . TRP A 1 131 ? -13.991 -7.424 10.475 1.00 89.94 131 TRP A CA 1
ATOM 1002 C C . TRP A 1 131 ? -13.625 -6.507 11.650 1.00 89.94 131 TRP A C 1
ATOM 1004 O O . TRP A 1 131 ? -12.461 -6.151 11.860 1.00 89.94 131 TRP A O 1
ATOM 1014 N N . GLU A 1 132 ? -14.616 -6.149 12.470 1.00 84.44 132 GLU A N 1
ATOM 1015 C CA . GLU A 1 132 ? -14.450 -5.173 13.555 1.00 84.44 132 GLU A CA 1
ATOM 1016 C C . GLU A 1 132 ? -13.364 -5.552 14.572 1.00 84.44 132 GLU A C 1
ATOM 1018 O O . GLU A 1 132 ? -12.608 -4.684 15.020 1.00 84.44 132 GLU A O 1
ATOM 1023 N N . LEU A 1 133 ? -13.255 -6.840 14.920 1.00 83.06 133 LEU A N 1
ATOM 1024 C CA . LEU A 1 133 ? -12.245 -7.333 15.863 1.00 83.06 133 LEU A CA 1
ATOM 1025 C C . LEU A 1 133 ? -10.825 -7.175 15.313 1.00 83.06 133 LEU A C 1
ATOM 1027 O O . LEU A 1 133 ? -9.901 -6.854 16.064 1.00 83.06 133 LEU A O 1
ATOM 1031 N N . GLU A 1 134 ? -10.652 -7.345 14.004 1.00 80.31 134 GLU A N 1
ATOM 1032 C CA . GLU A 1 134 ? -9.362 -7.165 13.349 1.00 80.31 134 GLU A CA 1
ATOM 1033 C C . GLU A 1 134 ? -8.991 -5.674 13.304 1.00 80.31 134 GLU A C 1
ATOM 1035 O O . GLU A 1 134 ? -7.880 -5.290 13.675 1.00 80.31 134 GLU A O 1
ATOM 1040 N N . GLN A 1 135 ? -9.948 -4.799 12.981 1.00 78.94 135 GLN A N 1
ATOM 1041 C CA . GLN A 1 135 ? -9.726 -3.350 12.994 1.00 78.94 135 GLN A CA 1
ATOM 1042 C C . GLN A 1 135 ? -9.483 -2.780 14.397 1.00 78.94 135 GLN A C 1
ATOM 1044 O O . GLN A 1 135 ? -8.734 -1.809 14.555 1.00 78.94 135 GLN A O 1
ATOM 1049 N N . ALA A 1 136 ? -10.059 -3.382 15.442 1.00 81.12 136 ALA A N 1
ATOM 1050 C CA . ALA A 1 136 ? -9.821 -2.979 16.827 1.00 81.12 136 ALA A CA 1
ATOM 1051 C C . ALA A 1 136 ? -8.332 -3.062 17.219 1.00 81.12 136 ALA A C 1
ATOM 1053 O O . ALA A 1 136 ? -7.881 -2.302 18.082 1.00 81.12 136 ALA A O 1
ATOM 1054 N N . LYS A 1 137 ? -7.533 -3.901 16.541 1.00 76.62 137 LYS A N 1
ATOM 1055 C CA . LYS A 1 137 ? -6.073 -3.978 16.728 1.00 76.62 137 LYS A CA 1
ATOM 1056 C C . LYS A 1 137 ? -5.359 -2.673 16.358 1.00 76.62 137 LYS A C 1
ATOM 1058 O O . LYS A 1 137 ? -4.314 -2.371 16.933 1.00 76.62 137 LYS A O 1
ATOM 1063 N N . LEU A 1 138 ? -5.920 -1.890 15.432 1.00 74.50 138 LEU A N 1
ATOM 1064 C CA . LEU A 1 138 ? -5.341 -0.631 14.948 1.00 74.50 138 LEU A CA 1
ATOM 1065 C C . LEU A 1 138 ? -5.812 0.599 15.734 1.00 74.50 138 LEU A C 1
ATOM 1067 O O . LEU A 1 138 ? -5.110 1.607 15.769 1.00 74.50 138 LEU A O 1
ATOM 1071 N N . LYS A 1 139 ? -6.978 0.528 16.392 1.00 69.06 139 LYS A N 1
ATOM 1072 C CA . LYS A 1 139 ? -7.605 1.669 17.089 1.00 69.06 139 LYS A CA 1
ATOM 1073 C C . LYS A 1 139 ? -6.904 2.090 18.390 1.00 69.06 139 LYS A C 1
ATOM 1075 O O . LYS A 1 139 ? -7.306 3.073 18.998 1.00 69.06 139 LYS A O 1
ATOM 1080 N N . LYS A 1 140 ? -5.837 1.406 18.817 1.00 64.94 140 LYS A N 1
ATOM 1081 C CA . LYS A 1 140 ? -5.100 1.704 20.065 1.00 64.94 140 LYS A CA 1
ATOM 1082 C C . LYS A 1 140 ? -4.127 2.898 19.974 1.00 64.94 140 LYS A C 1
ATOM 1084 O O . LYS A 1 140 ? -3.211 3.002 20.785 1.00 64.94 140 LYS A O 1
ATOM 1089 N N . GLY A 1 141 ? -4.282 3.780 18.988 1.00 62.84 141 GLY A N 1
ATOM 1090 C CA . GLY A 1 141 ? -3.413 4.945 18.797 1.00 62.84 141 GLY A CA 1
ATOM 1091 C C . GLY A 1 141 ? -3.831 6.157 19.635 1.00 62.84 141 GLY A C 1
ATOM 1092 O O . GLY A 1 141 ? -5.016 6.375 19.868 1.00 62.84 141 GLY A O 1
ATOM 1093 N N . GLY A 1 142 ? -2.853 6.960 20.063 1.00 68.56 142 GLY A N 1
ATOM 1094 C CA . GLY A 1 142 ? -3.092 8.292 20.629 1.00 68.56 142 GLY A CA 1
ATOM 1095 C C . GLY A 1 142 ? -3.516 9.319 19.569 1.00 68.56 142 GLY A C 1
ATOM 1096 O O . GLY A 1 142 ? -3.719 8.988 18.399 1.00 68.56 142 GLY A O 1
ATOM 1097 N N . SER A 1 143 ? -3.633 10.587 19.969 1.00 74.69 143 SER A N 1
ATOM 1098 C CA . SER A 1 143 ? -3.935 11.683 19.043 1.00 74.69 143 SER A CA 1
ATOM 1099 C C . SER A 1 143 ? -2.831 11.865 17.993 1.00 74.69 143 SER A C 1
ATOM 1101 O O . SER A 1 143 ? -1.652 11.595 18.224 1.00 74.69 143 SER A O 1
ATOM 1103 N N . THR A 1 144 ? -3.229 12.317 16.804 1.00 79.94 144 THR A N 1
ATOM 1104 C CA . THR A 1 144 ? -2.297 12.584 15.701 1.00 79.94 144 THR A CA 1
ATOM 1105 C C . THR A 1 144 ? -1.454 13.831 16.004 1.00 79.94 144 THR A C 1
ATOM 1107 O O . THR A 1 144 ? -2.037 14.869 16.327 1.00 79.94 144 THR A O 1
ATOM 1110 N N . PRO A 1 145 ? -0.110 13.776 15.889 1.00 84.56 145 PRO A N 1
ATOM 1111 C CA . PRO A 1 145 ? 0.736 14.953 16.068 1.00 84.56 145 PRO A CA 1
ATOM 1112 C C . PRO A 1 145 ? 0.407 16.069 15.057 1.00 84.56 145 PRO A C 1
ATOM 1114 O O . PRO A 1 145 ? 0.109 15.758 13.902 1.00 84.56 145 PRO A O 1
ATOM 1117 N N . PRO A 1 146 ? 0.539 17.361 15.422 1.00 87.12 146 PRO A N 1
ATOM 1118 C CA . PRO A 1 146 ? 0.137 18.483 14.560 1.00 87.12 146 PRO A CA 1
ATOM 1119 C C . PRO A 1 146 ? 0.829 18.540 13.190 1.00 87.12 146 PRO A C 1
ATOM 1121 O O . PRO A 1 146 ? 0.255 19.037 12.223 1.00 87.12 146 PRO A O 1
ATOM 1124 N N . LEU A 1 147 ? 2.065 18.042 13.103 1.00 88.31 147 LEU A N 1
ATOM 1125 C CA . LEU A 1 147 ? 2.885 18.080 11.887 1.00 88.31 147 LEU A CA 1
ATOM 1126 C C . LEU A 1 147 ? 2.876 16.757 11.106 1.00 88.31 147 LEU A C 1
ATOM 1128 O O . LEU A 1 147 ? 3.543 16.650 10.077 1.00 88.31 147 LEU A O 1
ATOM 1132 N N . GLN A 1 148 ? 2.124 15.744 11.554 1.00 86.56 148 GLN A N 1
ATOM 1133 C CA . GLN A 1 148 ? 2.086 14.456 10.864 1.00 86.56 148 GLN A CA 1
ATOM 1134 C C . GLN A 1 148 ? 1.561 14.620 9.427 1.00 86.56 148 GLN A C 1
ATOM 1136 O O . GLN A 1 148 ? 0.511 15.217 9.191 1.00 86.56 148 GLN A O 1
ATOM 1141 N N . GLY A 1 149 ? 2.302 14.066 8.462 1.00 83.25 149 GLY A N 1
ATOM 1142 C CA . GLY A 1 149 ? 1.957 14.125 7.038 1.00 83.25 149 GLY A CA 1
ATOM 1143 C C . GLY A 1 149 ? 2.235 15.474 6.365 1.00 83.25 149 GLY A C 1
ATOM 1144 O O . GLY A 1 149 ? 1.763 15.698 5.254 1.00 83.25 149 GLY A O 1
ATOM 1145 N N . LYS A 1 150 ? 2.970 16.385 7.016 1.00 88.69 150 LYS A N 1
ATOM 1146 C CA . LYS A 1 150 ? 3.392 17.666 6.433 1.00 88.69 150 LYS A CA 1
ATOM 1147 C C . LYS A 1 150 ? 4.834 17.592 5.930 1.00 88.69 150 LYS A C 1
ATOM 1149 O O . LYS A 1 150 ? 5.655 16.870 6.487 1.00 88.69 150 LYS A O 1
ATOM 1154 N N . ILE A 1 151 ? 5.136 18.366 4.888 1.00 89.94 151 ILE A N 1
ATOM 1155 C CA . ILE A 1 151 ? 6.502 18.567 4.388 1.00 89.94 151 ILE A CA 1
ATOM 1156 C C . ILE A 1 151 ? 7.054 19.834 5.044 1.00 89.94 151 ILE A C 1
ATOM 1158 O O . ILE A 1 151 ? 6.406 20.879 5.003 1.00 89.94 151 ILE A O 1
ATOM 1162 N N . ALA A 1 152 ? 8.244 19.741 5.638 1.00 91.50 152 ALA A N 1
ATOM 1163 C CA . ALA A 1 152 ? 8.937 20.862 6.265 1.00 91.50 152 ALA A CA 1
ATOM 1164 C C . ALA A 1 152 ? 10.355 21.008 5.694 1.00 91.50 152 ALA A C 1
ATOM 1166 O O . ALA A 1 152 ? 11.030 20.015 5.428 1.00 91.50 152 ALA A O 1
ATOM 1167 N N . ILE A 1 153 ? 10.811 22.253 5.533 1.00 94.25 153 ILE A N 1
ATOM 1168 C CA . ILE A 1 153 ? 12.192 22.588 5.168 1.00 94.25 153 ILE A CA 1
ATOM 1169 C C . ILE A 1 153 ? 12.825 23.282 6.372 1.00 94.25 153 ILE A C 1
ATOM 1171 O O . ILE A 1 153 ? 12.312 24.297 6.838 1.00 94.25 153 ILE A O 1
ATOM 1175 N N . VAL A 1 154 ? 13.942 22.743 6.866 1.00 95.38 154 VAL A N 1
ATOM 1176 C CA . VAL A 1 154 ? 14.699 23.323 7.985 1.00 95.38 154 VAL A CA 1
ATOM 1177 C C . VAL A 1 154 ? 16.042 23.827 7.469 1.00 95.38 154 VAL A C 1
ATOM 1179 O O . VAL A 1 154 ? 16.880 23.046 7.017 1.00 95.38 154 VAL A O 1
ATOM 1182 N N . THR A 1 155 ? 16.262 25.139 7.535 1.00 96.38 155 THR A N 1
ATOM 1183 C CA . THR A 1 155 ? 17.558 25.754 7.219 1.00 96.38 155 THR A CA 1
ATOM 1184 C C . THR A 1 155 ? 18.468 25.748 8.454 1.00 96.38 155 THR A C 1
ATOM 1186 O O . THR A 1 155 ? 18.004 25.636 9.587 1.00 96.38 155 THR A O 1
ATOM 1189 N N . GLY A 1 156 ? 19.792 25.804 8.255 1.00 95.69 156 GLY A N 1
ATOM 1190 C CA . GLY A 1 156 ? 20.752 25.780 9.370 1.00 95.69 156 GLY A CA 1
ATOM 1191 C C . GLY A 1 156 ? 20.796 24.456 10.152 1.00 95.69 156 GLY A C 1
ATOM 1192 O O . GLY A 1 156 ? 21.209 24.436 11.307 1.00 95.69 156 GLY A O 1
ATOM 1193 N N . ALA A 1 157 ? 20.386 23.339 9.544 1.00 97.00 157 ALA A N 1
ATOM 1194 C CA . ALA A 1 157 ? 20.234 22.045 10.218 1.00 97.00 157 ALA A CA 1
ATOM 1195 C C . ALA A 1 157 ? 21.545 21.285 10.519 1.00 97.00 157 ALA A C 1
ATOM 1197 O O . ALA A 1 157 ? 21.508 20.167 11.031 1.00 97.00 157 ALA A O 1
ATOM 1198 N N . ALA A 1 158 ? 22.709 21.865 10.214 1.00 96.50 158 ALA A N 1
ATOM 1199 C CA . ALA A 1 158 ? 24.000 21.214 10.435 1.00 96.50 158 ALA A CA 1
ATOM 1200 C C . ALA A 1 158 ? 24.325 21.024 11.932 1.00 96.50 158 ALA A C 1
ATOM 1202 O O . ALA A 1 158 ? 24.974 20.048 12.313 1.00 96.50 158 ALA A O 1
ATOM 1203 N N . SER A 1 159 ? 23.870 21.934 12.800 1.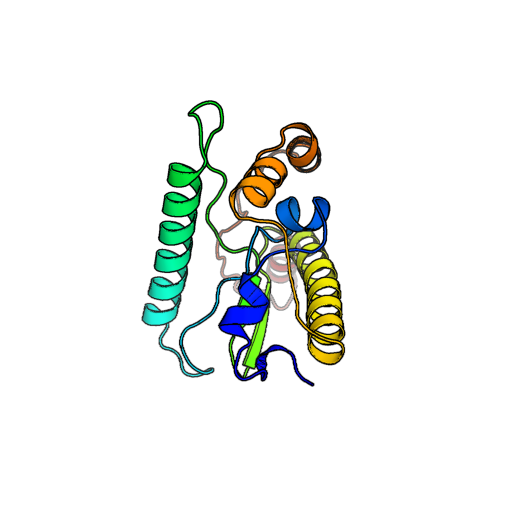00 96.12 159 SER A N 1
ATOM 1204 C CA . SER A 1 159 ? 24.121 21.886 14.245 1.00 96.12 159 SER A CA 1
ATOM 1205 C C . SER A 1 159 ? 23.056 22.656 15.044 1.00 96.12 159 SER A C 1
ATOM 1207 O O . SER A 1 159 ? 22.105 23.198 14.478 1.00 96.12 159 SER A O 1
ATOM 1209 N N . GLY A 1 160 ? 23.189 22.665 16.375 1.00 96.31 160 GLY A N 1
ATOM 1210 C CA . GLY A 1 160 ? 22.370 23.484 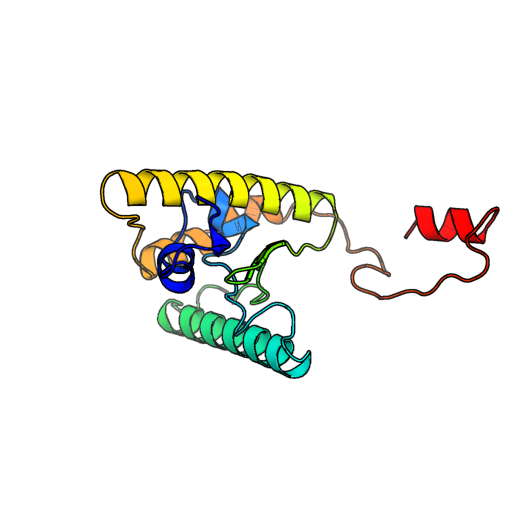17.274 1.00 96.31 160 GLY A CA 1
ATOM 1211 C C . GLY A 1 160 ? 20.861 23.256 17.138 1.00 96.31 160 GLY A C 1
ATOM 1212 O O . GLY A 1 160 ? 20.398 22.118 17.039 1.00 96.31 160 GLY A O 1
ATOM 1213 N N . ILE A 1 161 ? 20.105 24.359 17.136 1.00 96.44 161 ILE A N 1
ATOM 1214 C CA . ILE A 1 161 ? 18.633 24.362 17.101 1.00 96.44 161 ILE A CA 1
ATOM 1215 C C . ILE A 1 161 ? 18.112 23.722 15.812 1.00 96.44 161 ILE A C 1
ATOM 1217 O O . ILE A 1 161 ? 17.231 22.872 15.878 1.00 96.44 161 ILE A O 1
ATOM 1221 N N . GLY A 1 162 ? 18.690 24.057 14.652 1.00 96.88 162 GLY A N 1
ATOM 1222 C CA . GLY A 1 162 ? 18.246 23.504 13.369 1.00 96.88 162 GLY A CA 1
ATOM 1223 C C . GLY A 1 162 ? 18.361 21.977 13.326 1.00 96.88 162 GLY A C 1
ATOM 1224 O O . GLY A 1 162 ? 17.424 21.296 12.912 1.00 96.88 162 GLY A O 1
ATOM 1225 N N . ARG A 1 163 ? 19.475 21.420 13.824 1.00 97.06 163 ARG A N 1
ATOM 1226 C CA . ARG A 1 163 ? 19.644 19.962 13.938 1.00 97.06 163 ARG A CA 1
ATOM 1227 C C . ARG A 1 163 ? 18.643 19.347 14.916 1.00 97.06 163 ARG A C 1
ATOM 1229 O O . ARG A 1 163 ? 18.085 18.294 14.620 1.00 97.06 163 ARG A O 1
ATOM 1236 N N . ALA A 1 164 ? 18.423 19.982 16.068 1.00 96.50 164 ALA A N 1
ATOM 1237 C CA . ALA A 1 164 ? 17.459 19.502 17.056 1.00 96.50 164 ALA A CA 1
ATOM 1238 C C . ALA A 1 164 ? 16.030 19.474 16.489 1.00 96.50 164 ALA A C 1
ATOM 1240 O O . ALA A 1 164 ? 15.321 18.495 16.703 1.00 96.50 164 ALA A O 1
ATOM 1241 N N . CYS A 1 165 ? 15.638 20.483 15.703 1.00 94.88 165 CYS A N 1
ATOM 1242 C CA . CYS A 1 165 ? 14.357 20.500 1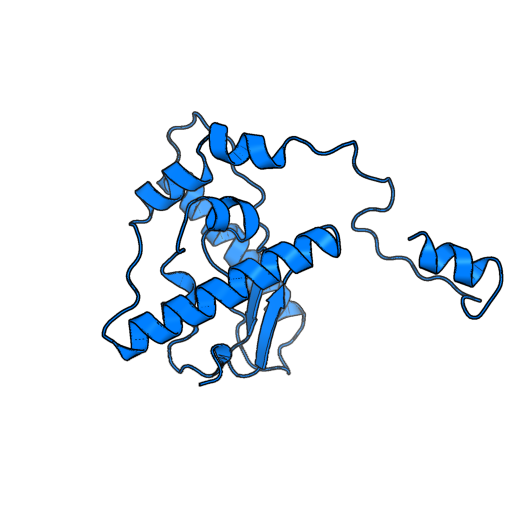5.001 1.00 94.88 165 CYS A CA 1
ATOM 1243 C C . CYS A 1 165 ? 14.223 19.320 14.031 1.00 94.88 165 CYS A C 1
ATOM 1245 O O . CYS A 1 165 ? 13.223 18.620 14.092 1.00 94.88 165 CYS A O 1
ATOM 1247 N N . VAL A 1 166 ? 15.231 19.047 13.190 1.00 93.38 166 VAL A N 1
ATOM 1248 C CA . VAL A 1 166 ? 15.197 17.896 12.261 1.00 93.38 166 VAL A CA 1
ATOM 1249 C C . VAL A 1 166 ? 15.066 16.559 12.992 1.00 93.38 166 VAL A C 1
ATOM 1251 O O . VAL A 1 166 ? 14.386 15.675 12.498 1.00 93.38 166 VAL A O 1
ATOM 1254 N N . MET A 1 167 ? 15.700 16.402 14.156 1.00 91.12 167 MET A N 1
ATOM 1255 C CA . MET A 1 167 ? 15.621 15.159 14.937 1.00 91.12 167 MET A CA 1
ATOM 1256 C C . MET A 1 167 ? 14.290 14.990 15.686 1.00 91.12 167 MET A C 1
ATOM 1258 O O . M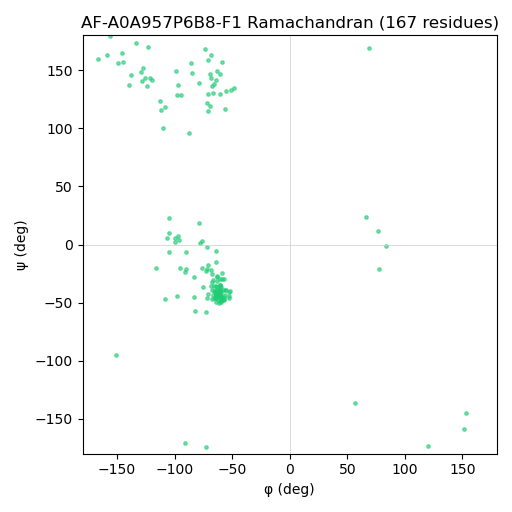ET A 1 167 ? 13.977 13.882 16.113 1.00 91.12 167 MET A O 1
ATOM 1262 N N . ALA A 1 168 ? 13.553 16.082 15.900 1.00 88.75 168 ALA A N 1
ATOM 1263 C CA . ALA A 1 168 ? 12.271 16.085 16.600 1.00 88.75 168 ALA A CA 1
ATOM 1264 C C . ALA A 1 168 ? 11.054 16.007 15.658 1.00 88.75 168 ALA A C 1
ATOM 1266 O O . ALA A 1 168 ? 9.967 15.663 16.127 1.00 88.75 168 ALA A O 1
ATOM 1267 N N . LEU A 1 169 ? 11.225 16.357 14.376 1.00 83.81 169 LEU A N 1
ATOM 1268 C CA . LEU A 1 169 ? 10.235 16.181 13.304 1.00 83.81 169 LEU A CA 1
ATOM 1269 C C . LEU A 1 169 ? 10.178 14.720 12.836 1.00 83.81 169 LEU A C 1
ATOM 1271 O O . LEU A 1 169 ? 9.048 14.259 12.554 1.00 83.81 169 LEU A O 1
#

Mean predicted aligned error: 4.97 Å

Secondary structure (DSSP, 8-state):
--GGG-TTHHHHHHS--SSHHHHHHH-SS-EE-SSSTT--HHHHHHHHHHHHHHHHHHHHHH--SSSPPPP---SEEEETTTEEEE--SSHHHHHHHHHHHHHHHHHHHHHHHHS------HHHHHHHHT-HHHHHTT----PPPTTTT-----TTTTSHHHHHHHHH-

Solvent-accessible surface area (backbone atoms only — not comparable to full-atom values): 10198 Å² total; per-residue (Å²): 131,66,67,32,61,40,94,55,33,73,56,69,54,51,59,46,64,92,49,67,75,45,32,79,60,34,45,62,39,52,40,65,51,84,56,57,100,79,54,54,69,71,54,55,54,48,44,54,50,52,46,30,51,54,44,51,54,52,46,67,74,67,60,85,77,85,73,78,88,71,83,52,70,67,29,26,32,40,30,48,74,76,34,72,50,66,48,57,96,42,72,71,52,25,50,53,36,45,54,54,48,55,53,48,52,51,51,44,52,52,31,49,70,77,63,64,70,80,53,68,54,74,66,61,50,46,53,50,61,68,28,64,77,63,50,56,72,66,67,81,62,78,85,82,62,94,64,69,95,61,90,85,88,74,73,71,42,90,47,70,69,32,29,52,48,64,75,72,108

Sequence (169 aa):
VRFANLPNVADVATRGLLTPDHVIRTGRIPLVLSGDTTIAPAQIDADVAAFAQAYAAYFERNTNGSVTMLDAAPRWAVWPGAGTVAFGRTVGAVNIINDIKRHTIRAIQAAQALERWQTLGEREIFDIEYWELEQAKLKKGGSTPPLQGKIAIVTGAASGIGRACVMAL

Nearest PDB structures (foldseek):
  6vop-assembly1_A  TM=6.819E-01  e=3.292E-02  Escherichia coli
  6btg-assembly1_A  TM=6.066E-01  e=1.149E-01  Bacillus thuringiensis
  4c25-assembly1_A  TM=6.897E-01  e=2.936E-01  Streptococcus pneumoniae TIGR4
  1jdi-assembly1_A  TM=4.946E-01  e=9.528E-02  Escherichia coli K-12
  1k0w-assembly1_A  TM=5.936E-01  e=3.125E-01  Escherichia coli

Radius of gyration: 18.24 Å; Cα contacts (8 Å, |Δi|>4): 190; chains: 1; bounding box: 48×51×37 Å

Foldseek 3Di:
DALLQPPCSVPLQQQFADDLLLCQQFNGGAQEQDDAPVDDPVSVVVSQVVQLVVQVVLCVVADPPPFDRDDSGGQKYRYRPPHIGGDDQDPVSSVVNVVRVVVRSVVSVVCVVVPHDHDDDSNVSVCSNRPPVSVVVVPPDDDDDPCGPHDDDFPPCPDDPSVVVVVVD

pLDDT: mean 91.66, std 6.93, range [53.5, 98.5]